Protein AF-A0A009QT83-F1 (afdb_monomer_lite)

pLDDT: mean 87.3, std 16.45, range [30.45, 98.5]

Structure (mmCIF, N/CA/C/O backbone):
data_AF-A0A009QT83-F1
#
_entry.id   AF-A0A009QT83-F1
#
loop_
_atom_site.group_PDB
_atom_site.id
_atom_site.type_symbol
_atom_site.label_atom_id
_atom_site.label_alt_id
_atom_site.label_comp_id
_atom_site.label_asym_id
_atom_site.label_entity_id
_atom_site.label_seq_id
_atom_site.pdbx_PDB_ins_code
_atom_site.Cartn_x
_atom_site.Cartn_y
_atom_site.Cartn_z
_atom_site.occupancy
_atom_site.B_iso_or_equiv
_atom_site.auth_seq_id
_atom_site.auth_comp_id
_atom_site.auth_asym_id
_atom_site.auth_atom_id
_atom_site.pdbx_PDB_model_num
ATOM 1 N N . MET A 1 1 ? 2.844 -8.870 21.429 1.00 40.06 1 MET A N 1
ATOM 2 C CA . MET A 1 1 ? 2.922 -8.010 22.627 1.00 40.06 1 MET A CA 1
ATOM 3 C C . MET A 1 1 ? 3.036 -6.586 22.124 1.00 40.06 1 MET A C 1
ATOM 5 O O . MET A 1 1 ? 4.003 -6.306 21.431 1.00 40.06 1 MET A O 1
ATOM 9 N N . THR A 1 2 ? 2.029 -5.743 22.347 1.00 55.81 2 THR A N 1
ATOM 10 C CA . THR A 1 2 ? 2.139 -4.301 22.075 1.00 55.81 2 THR A CA 1
ATOM 11 C C . THR A 1 2 ? 3.166 -3.715 23.031 1.00 55.81 2 THR A C 1
ATOM 13 O O . THR A 1 2 ? 3.165 -4.056 24.216 1.00 55.81 2 THR A O 1
ATOM 16 N N . SER A 1 3 ? 4.090 -2.911 22.512 1.00 69.62 3 SER A N 1
ATOM 17 C CA . SER A 1 3 ? 5.086 -2.249 23.348 1.00 69.62 3 SER A CA 1
ATOM 18 C C . SER A 1 3 ? 4.389 -1.232 24.262 1.00 69.62 3 SER A C 1
ATOM 20 O O . SER A 1 3 ? 3.304 -0.737 23.947 1.00 69.62 3 SER A O 1
ATOM 22 N N . GLY A 1 4 ? 4.999 -0.885 25.399 1.00 74.06 4 GLY A N 1
ATOM 23 C CA . GLY A 1 4 ? 4.442 0.139 26.293 1.00 74.06 4 GLY A CA 1
ATOM 24 C C . GLY A 1 4 ? 4.301 1.526 25.641 1.00 74.06 4 GLY A C 1
ATOM 25 O O . GLY A 1 4 ? 3.615 2.388 26.186 1.00 74.06 4 GLY A O 1
ATOM 26 N N . GLU A 1 5 ? 4.931 1.756 24.486 1.00 80.19 5 GLU A N 1
ATOM 27 C CA . GLU A 1 5 ? 4.787 2.975 23.685 1.00 80.19 5 GLU A CA 1
ATOM 28 C C . GLU A 1 5 ? 3.515 2.949 22.829 1.00 80.19 5 GLU A C 1
ATOM 30 O O . GLU A 1 5 ? 2.769 3.930 22.829 1.00 80.19 5 GLU A O 1
ATOM 35 N N . ASP A 1 6 ? 3.198 1.817 22.193 1.00 81.31 6 ASP A N 1
ATOM 36 C CA . ASP A 1 6 ? 1.982 1.654 21.378 1.00 81.31 6 ASP A CA 1
ATOM 37 C C . ASP A 1 6 ? 0.714 1.899 22.207 1.00 81.31 6 ASP A C 1
ATOM 39 O O . ASP A 1 6 ? -0.250 2.530 21.763 1.00 81.31 6 ASP A O 1
ATOM 43 N N . GLU A 1 7 ? 0.725 1.433 23.456 1.00 87.12 7 GLU A N 1
ATOM 44 C CA . GLU A 1 7 ? -0.401 1.593 24.369 1.00 87.12 7 GLU A CA 1
ATOM 45 C C . GLU A 1 7 ? -0.588 3.054 24.804 1.00 87.12 7 GLU A C 1
ATOM 47 O O . GLU A 1 7 ? -1.718 3.545 24.837 1.00 87.12 7 GLU A O 1
ATOM 52 N N . LYS A 1 8 ? 0.508 3.794 25.023 1.00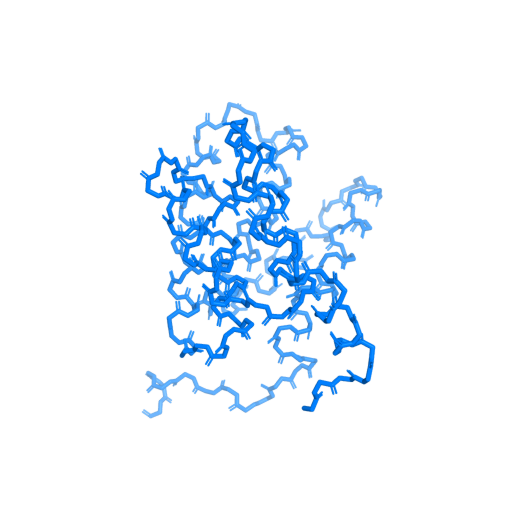 91.50 8 LYS A N 1
ATOM 53 C CA . LYS A 1 8 ? 0.460 5.241 25.295 1.00 91.50 8 LYS A CA 1
ATOM 54 C C . LYS A 1 8 ? -0.053 6.031 24.094 1.00 91.50 8 LYS A C 1
ATOM 56 O O . LYS A 1 8 ? -0.853 6.953 24.271 1.00 91.50 8 LYS A O 1
ATOM 61 N N . ILE A 1 9 ? 0.361 5.671 22.877 1.00 92.56 9 ILE A N 1
ATOM 62 C CA . ILE A 1 9 ? -0.130 6.317 21.652 1.00 92.56 9 ILE A CA 1
ATOM 63 C C . ILE A 1 9 ? -1.642 6.118 21.539 1.00 92.56 9 ILE A C 1
ATOM 65 O O . ILE A 1 9 ? -2.386 7.088 21.382 1.00 92.56 9 ILE A O 1
ATOM 69 N N . LYS A 1 10 ? -2.116 4.880 21.713 1.00 92.75 10 LYS A N 1
ATOM 70 C CA . LYS A 1 10 ? -3.545 4.559 21.661 1.00 92.75 10 LYS A CA 1
ATOM 71 C C . LYS A 1 10 ? -4.352 5.298 22.728 1.00 92.75 10 LYS A C 1
ATOM 73 O O . LYS A 1 10 ? -5.386 5.878 22.402 1.00 92.75 10 LYS A O 1
ATOM 78 N N . GLN A 1 11 ? -3.884 5.318 23.977 1.00 94.56 11 GLN A N 1
ATOM 79 C CA . GLN A 1 11 ? -4.532 6.051 25.073 1.00 94.56 11 GLN A CA 1
ATOM 80 C C . GLN A 1 11 ? -4.620 7.559 24.800 1.00 94.56 11 GLN A C 1
ATOM 82 O O . GLN A 1 11 ? -5.571 8.199 25.238 1.00 94.56 11 GLN A O 1
ATOM 87 N N . THR A 1 12 ? -3.669 8.117 24.047 1.00 95.44 12 THR A N 1
ATOM 88 C CA . THR A 1 12 ? -3.651 9.543 23.698 1.00 95.44 12 THR A CA 1
ATOM 89 C C . THR A 1 12 ? -4.582 9.867 22.531 1.00 95.44 12 THR A C 1
ATOM 91 O O . THR A 1 12 ? -5.319 10.850 22.573 1.00 95.44 12 THR A O 1
ATOM 94 N N . LEU A 1 13 ? -4.554 9.057 21.470 1.00 96.19 13 LEU A N 1
ATOM 95 C CA . LEU A 1 13 ? -5.214 9.386 20.206 1.00 96.19 13 LEU A CA 1
ATOM 96 C C . LEU A 1 13 ? -6.657 8.878 20.121 1.00 96.19 13 LEU A C 1
ATOM 98 O O . LEU A 1 13 ? -7.515 9.572 19.572 1.00 96.19 13 LEU A O 1
ATOM 102 N N . ALA A 1 14 ? -6.956 7.694 20.667 1.00 95.62 14 ALA A N 1
ATOM 103 C CA . ALA A 1 14 ? -8.294 7.108 20.577 1.00 95.62 14 ALA A CA 1
ATOM 104 C C . ALA A 1 14 ? -9.401 7.997 21.191 1.00 95.62 14 ALA A C 1
ATOM 106 O O . ALA A 1 14 ? -10.466 8.112 20.575 1.00 95.62 14 ALA A O 1
ATOM 107 N N . PRO A 1 15 ? -9.182 8.704 22.322 1.00 97.56 15 PRO A N 1
ATOM 108 C CA . PRO A 1 15 ? -10.179 9.625 22.872 1.00 97.56 15 PRO A CA 1
ATOM 109 C C . PRO A 1 15 ? -10.532 10.808 21.962 1.00 97.56 15 PRO A C 1
ATOM 111 O O . PRO A 1 15 ? -11.585 11.411 22.146 1.00 97.56 15 PRO A O 1
ATOM 114 N N . LEU A 1 16 ? -9.697 11.142 20.970 1.00 97.12 16 LEU A N 1
ATOM 115 C CA . LEU A 1 16 ? -9.954 12.243 20.034 1.00 97.12 16 LEU A CA 1
ATOM 116 C C . LEU A 1 16 ? -10.952 11.857 18.931 1.00 97.12 16 LEU A C 1
ATOM 118 O O . LEU A 1 16 ? -11.543 12.733 18.297 1.00 97.12 16 LEU A O 1
ATOM 122 N N . ILE A 1 17 ? -11.178 10.557 18.699 1.00 98.00 17 ILE A N 1
ATOM 123 C CA . ILE A 1 17 ? -12.026 10.047 17.608 1.00 98.00 17 ILE A CA 1
ATOM 124 C C . ILE A 1 17 ? -13.434 10.672 17.597 1.00 98.00 17 ILE A C 1
ATOM 126 O O . ILE A 1 17 ? -13.875 11.068 16.513 1.00 98.00 17 ILE A O 1
ATOM 130 N N . PRO A 1 18 ? -14.168 10.785 18.727 1.00 98.06 18 PRO A N 1
ATOM 131 C CA . PRO A 1 18 ? -15.505 11.377 18.729 1.00 98.06 18 PRO A CA 1
ATOM 132 C C . PRO A 1 18 ? -15.525 12.828 18.239 1.00 98.06 18 PRO A C 1
ATOM 134 O O . PRO A 1 18 ? -16.434 13.197 17.501 1.00 98.06 18 PRO A O 1
ATOM 137 N N . GLU A 1 19 ? -14.521 13.633 18.596 1.00 97.69 19 GLU A N 1
ATOM 138 C CA . GLU A 1 19 ? -14.409 15.021 18.134 1.00 97.69 19 GLU A CA 1
ATOM 139 C C . GLU A 1 19 ? -14.037 15.086 16.650 1.00 97.69 19 GLU A C 1
ATOM 141 O O . GLU A 1 19 ? -14.677 15.802 15.879 1.00 97.69 19 GLU A O 1
ATOM 146 N N . ILE A 1 20 ? -13.083 14.264 16.198 1.00 97.81 20 ILE A N 1
ATOM 147 C CA . ILE A 1 20 ? -12.715 14.201 14.776 1.00 97.81 20 ILE A CA 1
ATOM 148 C C . ILE A 1 20 ? -13.912 13.791 13.911 1.00 97.81 20 ILE A C 1
ATOM 150 O O . ILE A 1 20 ? -14.114 14.352 12.834 1.00 97.81 20 ILE A O 1
ATOM 154 N N . LYS A 1 21 ? -14.766 12.870 14.378 1.00 97.44 21 LYS A N 1
ATOM 155 C CA . LYS A 1 21 ? -15.984 12.468 13.652 1.00 97.44 21 LYS A CA 1
ATOM 156 C C . LYS A 1 21 ? -16.959 13.628 13.402 1.00 97.44 21 LYS A C 1
ATOM 158 O O . LYS A 1 21 ? -17.715 13.552 12.435 1.00 97.44 21 LYS A O 1
ATOM 163 N N . LYS A 1 22 ? -16.920 14.700 14.205 1.00 97.94 22 LYS A N 1
ATOM 164 C CA . LYS A 1 22 ? -17.759 15.903 14.034 1.00 97.94 22 LYS A CA 1
ATOM 165 C C . LYS A 1 22 ? -17.222 16.882 12.983 1.00 97.94 22 LYS A C 1
ATOM 167 O O . LYS A 1 22 ? -17.959 17.765 12.551 1.00 97.94 22 LYS A O 1
ATOM 172 N N . VAL A 1 23 ? -15.965 16.745 12.548 1.00 98.00 23 VAL A N 1
ATOM 173 C CA . VAL A 1 23 ? -15.363 17.606 11.514 1.00 98.00 23 VAL A CA 1
ATOM 174 C C . VAL A 1 23 ? -16.167 17.484 10.221 1.00 98.00 23 VAL A C 1
ATOM 176 O O . VAL A 1 23 ? -16.286 16.395 9.670 1.00 98.00 23 VAL A O 1
ATOM 179 N N . THR A 1 24 ? -16.706 18.584 9.697 1.00 97.44 24 THR A N 1
ATOM 180 C CA . THR A 1 24 ? -17.582 18.565 8.508 1.00 97.44 24 THR A CA 1
ATOM 181 C C . THR A 1 24 ? -16.814 18.286 7.216 1.00 97.44 24 THR A C 1
ATOM 183 O O . THR A 1 24 ? -17.294 17.553 6.345 1.00 97.44 24 THR A O 1
ATOM 186 N N . ALA A 1 25 ? -15.586 18.800 7.112 1.00 98.12 25 ALA A N 1
ATOM 187 C CA . ALA A 1 25 ? -14.706 18.617 5.966 1.00 98.12 25 ALA A CA 1
ATOM 188 C C . ALA A 1 25 ? -14.249 17.154 5.830 1.00 98.12 25 ALA A C 1
ATOM 190 O O . ALA A 1 25 ? -13.289 16.714 6.464 1.00 98.12 25 ALA A O 1
ATOM 191 N N . LYS A 1 26 ? -14.921 16.401 4.951 1.00 96.31 26 LYS A N 1
ATOM 192 C CA . LYS A 1 26 ? -14.726 14.954 4.758 1.00 96.31 26 LYS A CA 1
ATOM 193 C C . LYS A 1 26 ? -13.262 14.544 4.587 1.00 96.31 26 LYS A C 1
ATOM 195 O O . LYS A 1 26 ? -12.788 13.689 5.322 1.00 96.31 26 LYS A O 1
ATOM 200 N N . LYS A 1 27 ? -12.531 15.182 3.665 1.00 95.06 27 LYS A N 1
ATOM 201 C CA . LYS A 1 27 ? -11.124 14.842 3.386 1.00 95.06 27 LYS A CA 1
ATOM 202 C C . LYS A 1 27 ? -10.238 14.980 4.630 1.00 95.06 27 LYS A C 1
ATOM 204 O O . LYS A 1 27 ? -9.397 14.123 4.870 1.00 95.06 27 LYS A O 1
ATOM 209 N N . GLN A 1 28 ? -10.427 16.046 5.407 1.00 97.31 28 GLN A N 1
ATOM 210 C CA . GLN A 1 28 ? -9.657 16.296 6.629 1.00 97.31 28 GLN A CA 1
ATOM 211 C C . GLN A 1 28 ? -10.044 15.304 7.728 1.00 97.31 28 GLN A C 1
ATOM 213 O O . GLN A 1 28 ? -9.167 14.709 8.346 1.00 97.31 28 GLN A O 1
ATOM 218 N N . ARG A 1 29 ? -11.351 15.070 7.910 1.00 98.31 29 ARG A N 1
ATOM 219 C CA . ARG A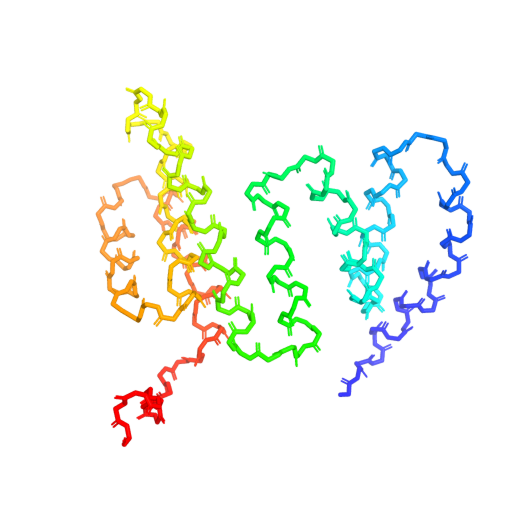 1 29 ? -11.883 14.084 8.855 1.00 98.31 29 ARG A CA 1
ATOM 220 C C . ARG A 1 29 ? -11.310 12.695 8.596 1.00 98.31 29 ARG A C 1
ATOM 222 O O . ARG A 1 29 ? -10.774 12.078 9.505 1.00 98.31 29 ARG A O 1
ATOM 229 N N . GLU A 1 30 ? -11.411 12.202 7.367 1.00 97.75 30 GLU A N 1
ATOM 230 C CA . GLU A 1 30 ? -10.957 10.853 7.026 1.00 97.75 30 GLU A CA 1
ATOM 231 C C . GLU A 1 30 ? -9.442 10.704 7.123 1.00 97.75 30 GLU A C 1
ATOM 233 O O . GLU A 1 30 ? -8.968 9.678 7.596 1.00 97.75 30 GLU A O 1
ATOM 238 N N . MET A 1 31 ? -8.679 11.727 6.730 1.00 96.56 31 MET A N 1
ATOM 239 C CA . MET A 1 31 ? -7.226 11.732 6.900 1.00 96.56 31 MET A CA 1
ATOM 240 C C . MET A 1 31 ? -6.839 11.660 8.383 1.00 96.56 31 MET A C 1
ATOM 242 O O . MET A 1 31 ? -5.996 10.849 8.757 1.00 96.56 31 MET A O 1
ATOM 246 N N . ALA A 1 32 ? -7.481 12.464 9.235 1.00 97.88 32 ALA A N 1
ATOM 247 C CA . ALA A 1 32 ? -7.232 12.454 10.672 1.00 97.88 32 ALA A CA 1
ATOM 248 C C . ALA A 1 32 ? -7.626 11.114 11.313 1.00 97.88 32 ALA A C 1
ATOM 250 O O . ALA A 1 32 ? -6.844 10.555 12.080 1.00 97.88 32 ALA A O 1
ATOM 251 N N . LEU A 1 33 ? -8.797 10.569 10.963 1.00 98.31 33 LEU A N 1
ATOM 252 C CA . LEU A 1 33 ? -9.233 9.254 11.437 1.00 98.31 33 LEU A CA 1
ATOM 253 C C . LEU A 1 33 ? -8.259 8.158 11.011 1.00 98.31 33 LEU A C 1
ATOM 255 O O . LEU A 1 33 ? -7.847 7.372 11.855 1.00 98.31 33 LEU A O 1
ATOM 259 N N . MET A 1 34 ? -7.840 8.139 9.743 1.00 97.94 34 MET A N 1
ATOM 260 C CA . MET A 1 34 ? -6.905 7.132 9.249 1.00 97.94 34 MET A CA 1
ATOM 261 C C . MET A 1 34 ? -5.567 7.180 9.992 1.00 97.94 34 MET A C 1
ATOM 263 O O . MET A 1 34 ? -5.059 6.142 10.406 1.00 97.94 34 MET A O 1
ATOM 267 N N . ASN A 1 35 ? -5.026 8.379 10.225 1.00 96.50 35 ASN A N 1
ATOM 268 C CA . ASN A 1 35 ? -3.787 8.546 10.984 1.00 96.50 35 ASN A CA 1
ATOM 269 C C . ASN A 1 35 ? -3.936 8.055 12.429 1.00 96.50 35 ASN A C 1
ATOM 271 O O . ASN A 1 35 ? -3.079 7.317 12.909 1.00 96.50 35 ASN A O 1
ATOM 275 N N . ILE A 1 36 ? -5.034 8.414 13.107 1.00 97.50 36 ILE A N 1
ATOM 276 C CA . ILE A 1 36 ? -5.319 7.929 14.464 1.00 97.50 36 ILE A CA 1
ATOM 277 C C . ILE A 1 36 ? -5.408 6.405 14.471 1.00 97.50 36 ILE A C 1
ATOM 279 O O . ILE A 1 36 ? -4.789 5.768 15.323 1.00 97.50 36 ILE A O 1
ATOM 283 N N . TYR A 1 37 ? -6.135 5.819 13.518 1.00 97.81 37 TYR A N 1
ATOM 284 C CA . TYR A 1 37 ? -6.317 4.378 13.456 1.00 97.81 37 TYR A CA 1
ATOM 285 C C . TYR A 1 37 ? -4.996 3.640 13.239 1.00 97.81 37 TYR A C 1
ATOM 287 O O . TYR A 1 37 ? -4.705 2.689 13.961 1.00 97.81 37 TYR A O 1
ATOM 295 N N . MET A 1 38 ? -4.163 4.116 12.313 1.00 95.25 38 MET A N 1
ATOM 296 C CA . MET A 1 38 ? -2.866 3.505 12.024 1.00 95.25 38 MET A CA 1
ATOM 297 C C . MET A 1 38 ? -1.888 3.616 13.193 1.00 95.25 38 MET A C 1
ATOM 299 O O . MET A 1 38 ? -1.270 2.618 13.560 1.00 95.25 38 MET A O 1
ATOM 303 N N . LEU A 1 39 ? -1.775 4.801 13.802 1.00 94.38 39 LEU A N 1
ATOM 304 C CA . LEU A 1 39 ? -0.865 5.038 14.927 1.00 94.38 39 LEU A CA 1
ATOM 305 C C . LEU A 1 39 ? -1.306 4.306 16.202 1.00 94.38 39 LEU A C 1
ATOM 307 O O . LEU A 1 39 ? -0.471 3.927 17.010 1.00 94.38 39 LEU A O 1
ATOM 311 N N . SER A 1 40 ? -2.610 4.074 16.373 1.00 94.94 40 SER A N 1
ATOM 312 C CA . SER A 1 40 ? -3.176 3.426 17.568 1.00 94.94 40 SER A CA 1
ATOM 313 C C . SER A 1 40 ? -3.371 1.912 17.419 1.00 94.94 40 SER A C 1
ATOM 315 O O . SER A 1 40 ? -4.025 1.294 18.264 1.00 94.94 40 SER A O 1
ATOM 317 N N . GLY A 1 41 ? -2.896 1.313 16.321 1.00 93.81 41 GLY A N 1
ATOM 318 C CA . GLY A 1 41 ? -3.093 -0.111 16.025 1.00 93.81 41 GLY A CA 1
ATOM 319 C C . GLY A 1 41 ? -4.558 -0.519 15.803 1.00 93.81 41 GLY A C 1
ATOM 320 O O . GLY A 1 41 ? -4.905 -1.690 15.937 1.00 93.81 41 GLY A O 1
ATOM 321 N N . MET A 1 42 ? -5.442 0.429 15.483 1.00 96.56 42 MET A N 1
ATOM 322 C CA . MET A 1 42 ? -6.866 0.202 15.203 1.00 96.56 42 MET A CA 1
ATOM 323 C C . MET A 1 42 ? -7.061 -0.167 13.724 1.00 96.56 42 MET A C 1
ATOM 325 O O . MET A 1 42 ? -7.741 0.516 12.956 1.00 96.56 42 MET A O 1
ATOM 329 N N . TYR A 1 43 ? -6.382 -1.231 13.288 1.00 97.38 43 TYR A N 1
ATOM 330 C CA . TYR A 1 43 ? -6.294 -1.595 11.870 1.00 97.38 43 TYR A CA 1
ATOM 331 C C . TYR A 1 43 ? -7.630 -2.040 11.270 1.00 97.38 43 TYR A C 1
ATOM 333 O O . TYR A 1 43 ? -7.833 -1.900 10.066 1.00 97.38 43 TYR A O 1
ATOM 341 N N . LYS A 1 44 ? -8.565 -2.529 12.094 1.00 98.06 44 LYS A N 1
ATOM 342 C CA . LYS A 1 44 ? -9.902 -2.912 11.633 1.00 98.06 44 LYS A CA 1
ATOM 343 C C . LYS A 1 44 ? -10.705 -1.680 11.217 1.00 98.06 44 LYS A C 1
ATOM 345 O O . LYS A 1 44 ? -11.284 -1.656 10.138 1.00 98.06 44 LYS A O 1
ATOM 350 N N . GLU A 1 45 ? -10.679 -0.633 12.031 1.00 98.44 45 GLU A N 1
ATOM 351 C CA . GLU A 1 45 ? -11.336 0.641 11.752 1.00 98.44 45 GLU A CA 1
ATOM 352 C C . GLU A 1 45 ? -10.694 1.350 10.551 1.00 98.44 45 GLU A C 1
ATOM 354 O O . GLU A 1 45 ? -11.399 1.910 9.707 1.00 98.44 45 GLU A O 1
ATOM 359 N N . ALA A 1 46 ? -9.364 1.273 10.424 1.00 98.50 46 ALA A N 1
ATOM 360 C CA . ALA A 1 46 ? -8.659 1.730 9.228 1.00 98.50 46 ALA A CA 1
ATOM 361 C C . ALA A 1 46 ? -9.111 0.967 7.971 1.00 98.50 46 ALA A C 1
ATOM 363 O O . ALA A 1 46 ? -9.360 1.588 6.937 1.00 98.50 46 ALA A O 1
ATOM 364 N N . TYR A 1 47 ? -9.264 -0.358 8.061 1.00 98.50 47 TYR A N 1
ATOM 365 C CA . TYR A 1 47 ? -9.739 -1.201 6.961 1.00 98.50 47 TYR A CA 1
ATOM 366 C C . TYR A 1 47 ? -11.163 -0.844 6.540 1.00 98.50 47 TYR A C 1
ATOM 368 O O . TYR A 1 47 ? -11.418 -0.624 5.359 1.00 98.50 47 TYR A O 1
ATOM 376 N N . GLU A 1 48 ? -12.077 -0.688 7.495 1.00 98.44 48 GLU A N 1
ATOM 377 C CA . GLU A 1 48 ? -13.461 -0.295 7.220 1.00 98.44 48 GLU A CA 1
ATOM 378 C C . GLU A 1 48 ? -13.549 1.087 6.552 1.00 98.44 48 GLU A C 1
ATOM 380 O O . GLU A 1 48 ? -14.295 1.263 5.583 1.00 98.44 48 GLU A O 1
ATOM 385 N N . LEU A 1 49 ? -12.761 2.064 7.019 1.00 98.44 49 LEU A N 1
ATOM 386 C CA . LEU A 1 49 ? -12.688 3.387 6.396 1.00 98.44 49 LEU A CA 1
ATOM 387 C C . LEU A 1 49 ? -12.082 3.318 4.985 1.00 98.44 49 LEU A C 1
ATOM 389 O O . LEU A 1 49 ? -12.575 3.968 4.061 1.00 98.44 49 LEU A O 1
ATOM 393 N N . ASN A 1 50 ? -11.033 2.521 4.792 1.00 98.50 50 ASN A N 1
ATOM 394 C CA . ASN A 1 50 ? -10.408 2.341 3.487 1.00 98.50 50 ASN A CA 1
ATOM 395 C C . ASN A 1 50 ? -11.361 1.670 2.481 1.00 98.50 50 ASN A C 1
ATOM 397 O O . ASN A 1 50 ? -11.458 2.126 1.343 1.00 98.50 50 ASN A O 1
ATOM 401 N N . GLU A 1 51 ? -12.143 0.677 2.905 1.00 98.19 51 GLU A N 1
ATOM 402 C CA . GLU A 1 51 ? -13.177 0.046 2.076 1.00 98.19 51 GLU A CA 1
ATOM 403 C C . GLU A 1 51 ? -14.255 1.047 1.627 1.00 98.19 51 GLU A C 1
ATOM 405 O O . GLU A 1 51 ? -14.684 1.025 0.471 1.00 98.19 51 GLU A O 1
ATOM 410 N N . GLN A 1 52 ? -14.664 1.980 2.495 1.00 97.81 52 GLN A N 1
ATOM 411 C CA . GLN A 1 52 ? -15.576 3.068 2.111 1.00 97.81 52 GLN A CA 1
ATOM 412 C C . GLN A 1 52 ? -14.947 3.974 1.043 1.00 97.81 52 GLN A C 1
ATOM 414 O O . GLN A 1 52 ? -15.573 4.271 0.026 1.00 97.81 52 GLN A O 1
ATOM 419 N N . GLN A 1 53 ? -13.681 4.355 1.220 1.00 97.19 53 GLN A N 1
ATOM 420 C CA . GLN A 1 53 ? -12.959 5.175 0.248 1.00 97.19 53 GLN A CA 1
ATOM 421 C C . GLN A 1 53 ? -12.798 4.465 -1.104 1.00 97.19 53 GLN A C 1
ATOM 423 O O . GLN A 1 53 ? -12.930 5.101 -2.151 1.00 97.19 53 GLN A O 1
ATOM 428 N N . ILE A 1 54 ? -12.532 3.159 -1.110 1.00 96.44 54 ILE A N 1
ATOM 429 C CA . ILE A 1 54 ? -12.418 2.360 -2.337 1.00 96.44 54 ILE A CA 1
ATOM 430 C C . ILE A 1 54 ? -13.738 2.353 -3.105 1.00 96.44 54 ILE A C 1
ATOM 432 O O . ILE A 1 54 ? -13.722 2.596 -4.312 1.00 96.44 54 ILE A O 1
ATOM 436 N N . LYS A 1 55 ? -14.868 2.147 -2.415 1.00 96.62 55 LYS A N 1
ATOM 437 C CA . LYS A 1 55 ? -16.207 2.178 -3.030 1.00 96.62 55 LYS A CA 1
ATOM 438 C C . LYS A 1 55 ? -16.499 3.508 -3.723 1.00 96.62 55 LYS A C 1
ATOM 440 O O . LYS A 1 55 ? -17.147 3.524 -4.761 1.00 96.62 55 LYS A O 1
ATOM 445 N N . GLU A 1 56 ? -16.009 4.614 -3.171 1.00 95.56 56 GLU A N 1
ATOM 446 C CA . GLU A 1 56 ? -16.189 5.939 -3.769 1.00 95.56 56 GLU A CA 1
ATOM 447 C C . GLU A 1 56 ? -15.261 6.200 -4.952 1.00 95.56 56 GLU A C 1
ATOM 449 O O . GLU A 1 56 ? -15.670 6.788 -5.952 1.00 95.56 56 GLU A O 1
ATOM 454 N N . LYS A 1 57 ? -13.985 5.821 -4.828 1.00 92.31 57 LYS A N 1
ATOM 455 C CA . LYS A 1 57 ? -13.008 5.962 -5.910 1.00 92.31 57 LYS A CA 1
ATOM 456 C C . LYS A 1 57 ? -11.915 4.896 -5.756 1.00 92.31 57 LYS A C 1
ATOM 458 O O . LYS A 1 57 ? -11.054 5.060 -4.880 1.00 92.31 57 LYS A O 1
ATOM 463 N N . PRO A 1 58 ? -11.916 3.842 -6.592 1.00 89.62 58 PRO A N 1
ATOM 464 C CA . PRO A 1 58 ? -10.981 2.723 -6.501 1.00 89.62 58 PRO A CA 1
ATOM 465 C C . PRO A 1 58 ? -9.633 3.101 -7.124 1.00 89.62 58 PRO A C 1
ATOM 467 O O . PRO A 1 58 ? -9.323 2.773 -8.264 1.00 89.62 58 PRO A O 1
ATOM 470 N N . LEU A 1 59 ? -8.841 3.863 -6.375 1.00 88.94 59 LEU A N 1
ATOM 471 C CA . LEU A 1 59 ? -7.499 4.266 -6.785 1.00 88.94 59 LEU A CA 1
ATOM 472 C C . LEU A 1 59 ? -6.468 3.183 -6.424 1.00 88.94 59 LEU A C 1
ATOM 474 O O . LEU A 1 59 ? -6.595 2.618 -5.334 1.00 88.94 59 LEU A O 1
ATOM 478 N N . PRO A 1 60 ? -5.415 2.954 -7.238 1.00 87.81 60 PRO A N 1
ATOM 479 C CA . PRO A 1 60 ? -4.374 1.967 -6.936 1.00 87.81 60 PRO A CA 1
ATOM 480 C C . PRO A 1 60 ? -3.819 2.088 -5.513 1.00 87.81 60 PRO A C 1
ATOM 482 O O . PRO A 1 60 ? -3.839 1.123 -4.760 1.00 87.81 60 PRO A O 1
ATOM 485 N N . GLN A 1 61 ? -3.477 3.301 -5.072 1.00 90.38 61 GLN A N 1
ATOM 486 C CA . GLN A 1 61 ? -2.961 3.551 -3.723 1.00 90.38 61 GLN A CA 1
ATOM 487 C C . GLN A 1 61 ? -3.940 3.177 -2.601 1.00 90.38 61 GLN A C 1
ATOM 489 O O . GLN A 1 61 ? -3.515 2.831 -1.503 1.00 90.38 61 GLN A O 1
ATOM 494 N N . ARG A 1 62 ? -5.256 3.239 -2.848 1.00 94.56 62 ARG A N 1
ATOM 495 C CA . ARG A 1 62 ? -6.261 2.834 -1.855 1.00 94.56 62 ARG A CA 1
ATOM 496 C C . ARG A 1 62 ? -6.341 1.319 -1.754 1.00 94.56 62 ARG A C 1
ATOM 498 O O . ARG A 1 62 ? -6.491 0.822 -0.646 1.00 94.56 62 ARG A O 1
ATOM 505 N N . ILE A 1 63 ? -6.208 0.617 -2.880 1.00 95.62 63 ILE A N 1
ATOM 506 C CA . ILE A 1 63 ? -6.153 -0.846 -2.911 1.00 95.62 63 ILE A CA 1
ATOM 507 C C . ILE A 1 63 ? -4.846 -1.346 -2.294 1.00 95.62 63 ILE A C 1
ATOM 509 O O . ILE A 1 63 ? -4.903 -2.214 -1.437 1.00 95.62 63 ILE A O 1
ATOM 513 N N . MET A 1 64 ? -3.695 -0.755 -2.630 1.00 94.38 64 MET A N 1
ATOM 514 C CA . MET A 1 64 ? -2.414 -1.082 -1.985 1.00 94.38 64 MET A CA 1
ATOM 515 C C . MET A 1 64 ? -2.506 -0.943 -0.463 1.00 94.38 64 MET A C 1
ATOM 517 O O . MET A 1 64 ? -2.134 -1.847 0.280 1.00 94.38 64 MET A O 1
ATOM 521 N N . PHE A 1 65 ? -3.074 0.172 0.005 1.00 95.56 65 PHE A N 1
ATOM 522 C CA . PHE A 1 65 ? -3.247 0.409 1.432 1.00 95.56 65 PHE A CA 1
ATOM 523 C C . PHE A 1 65 ? -4.191 -0.612 2.085 1.00 95.56 65 PHE A C 1
ATOM 525 O O . PHE A 1 65 ? -3.927 -1.058 3.200 1.00 95.56 65 PHE A O 1
ATOM 532 N N . ARG A 1 66 ? -5.232 -1.070 1.376 1.00 97.69 66 ARG A N 1
ATOM 533 C CA . ARG A 1 66 ? -6.052 -2.207 1.818 1.00 97.69 66 ARG A CA 1
ATOM 534 C C . ARG A 1 66 ? -5.215 -3.454 2.062 1.00 97.69 66 ARG A C 1
ATOM 536 O O . ARG A 1 66 ? -5.431 -4.134 3.060 1.00 97.69 66 ARG A O 1
ATOM 543 N N . CYS A 1 67 ? -4.290 -3.766 1.160 1.00 96.56 67 CYS A N 1
ATOM 544 C CA . CYS A 1 67 ? -3.457 -4.959 1.272 1.00 96.56 67 CYS A CA 1
ATOM 545 C C . CYS A 1 67 ? -2.544 -4.870 2.500 1.00 96.56 67 CYS A C 1
ATOM 547 O O . CYS A 1 67 ? -2.537 -5.791 3.313 1.00 96.56 67 CYS A O 1
ATOM 549 N N . THR A 1 68 ? -1.932 -3.704 2.740 1.00 94.25 68 THR A N 1
ATOM 550 C CA . THR A 1 68 ? -1.182 -3.433 3.978 1.00 94.25 68 THR A CA 1
ATOM 551 C C . THR A 1 68 ? -2.039 -3.618 5.234 1.00 94.25 68 THR A C 1
ATOM 553 O O . THR A 1 68 ? -1.574 -4.162 6.233 1.00 94.25 68 THR A O 1
ATOM 556 N N . LEU A 1 69 ? -3.305 -3.196 5.217 1.00 97.25 69 LEU A N 1
ATOM 557 C CA . LEU A 1 69 ? -4.206 -3.391 6.357 1.00 97.25 69 LEU A CA 1
ATOM 558 C C . LEU A 1 69 ? -4.537 -4.869 6.587 1.00 97.25 69 LEU A C 1
ATOM 560 O O . LEU A 1 69 ? -4.579 -5.301 7.736 1.00 97.25 69 LEU A O 1
ATOM 564 N N . LEU A 1 70 ? -4.720 -5.651 5.520 1.00 96.44 70 LEU A N 1
ATOM 565 C CA . LEU A 1 70 ? -4.915 -7.100 5.620 1.00 96.44 70 LEU A CA 1
ATOM 566 C C . LEU A 1 70 ? -3.686 -7.792 6.234 1.00 96.44 70 LEU A C 1
ATOM 568 O O . LEU A 1 70 ? -3.851 -8.657 7.092 1.00 96.44 70 LEU A O 1
ATOM 572 N N . GLU A 1 71 ? -2.470 -7.375 5.869 1.00 93.19 71 GLU A N 1
ATOM 573 C CA . GLU A 1 71 ? -1.233 -7.852 6.509 1.00 93.19 71 GLU A CA 1
ATOM 574 C C . GLU A 1 71 ? -1.215 -7.531 8.009 1.00 93.19 71 GLU A C 1
ATOM 576 O O . GLU A 1 71 ? -0.996 -8.416 8.833 1.00 93.19 71 GLU A O 1
ATOM 581 N N . LYS A 1 72 ? -1.497 -6.276 8.388 1.00 93.38 72 LYS A N 1
ATOM 582 C CA . LYS A 1 72 ? -1.521 -5.842 9.798 1.00 93.38 72 LYS A CA 1
ATOM 583 C C . LYS A 1 72 ? -2.607 -6.535 10.624 1.00 93.38 72 LYS A C 1
ATOM 585 O O . LYS A 1 72 ? -2.446 -6.697 11.832 1.00 93.38 72 LYS A O 1
ATOM 590 N N . LEU A 1 73 ? -3.698 -6.946 9.983 1.00 95.44 73 LEU A N 1
ATOM 591 C CA . LEU A 1 73 ? -4.774 -7.731 10.585 1.00 95.44 73 LEU A CA 1
ATOM 592 C C . LEU A 1 73 ? -4.460 -9.234 10.661 1.00 95.44 73 LEU A C 1
ATOM 594 O O . LEU A 1 73 ? -5.265 -9.979 11.216 1.00 95.44 73 LEU A O 1
ATOM 598 N N . ASN A 1 74 ? -3.302 -9.679 10.156 1.00 92.81 74 ASN A N 1
ATOM 599 C CA . ASN A 1 74 ? -2.920 -11.090 10.046 1.00 92.81 74 ASN A CA 1
ATOM 600 C C . ASN A 1 74 ? -3.980 -11.931 9.314 1.00 92.81 74 ASN A C 1
ATOM 602 O O . ASN A 1 74 ? -4.300 -13.053 9.711 1.00 92.81 74 ASN A O 1
ATOM 606 N N . GLU A 1 75 ? -4.557 -11.367 8.256 1.00 94.50 75 GLU A N 1
ATOM 607 C CA . GLU A 1 75 ? -5.518 -12.064 7.407 1.00 94.50 75 GLU A CA 1
ATOM 608 C C . GLU A 1 75 ? -4.859 -13.213 6.632 1.00 94.50 75 GLU A C 1
ATOM 610 O O . GLU A 1 75 ? -3.636 -13.309 6.515 1.00 94.50 75 GLU A O 1
ATOM 615 N N . ALA A 1 76 ? -5.678 -14.114 6.081 1.00 91.69 76 ALA A N 1
ATOM 616 C CA . ALA A 1 76 ? -5.169 -15.278 5.363 1.00 91.69 76 ALA A CA 1
ATOM 617 C C . ALA A 1 76 ? -4.240 -14.870 4.203 1.00 91.69 76 ALA A C 1
ATOM 619 O O . ALA A 1 76 ? -4.595 -14.020 3.383 1.00 91.69 76 ALA A O 1
ATOM 620 N N . LYS A 1 77 ? -3.086 -15.541 4.077 1.00 88.56 77 LYS A N 1
ATOM 621 C CA . LYS A 1 77 ? -2.068 -15.251 3.048 1.00 88.56 77 LYS A CA 1
ATOM 622 C C . LYS A 1 77 ? -2.656 -15.168 1.635 1.00 88.56 77 LYS A C 1
ATOM 624 O O . LYS A 1 77 ? -2.347 -14.235 0.905 1.00 88.56 77 LYS A O 1
ATOM 629 N N . VAL A 1 78 ? -3.556 -16.089 1.281 1.00 88.81 78 VAL A N 1
ATOM 630 C CA . VAL A 1 78 ? -4.238 -16.106 -0.027 1.00 88.81 78 VAL A CA 1
ATOM 631 C C . VAL A 1 78 ? -5.032 -14.817 -0.271 1.00 88.81 78 VAL A C 1
ATOM 633 O O . VAL A 1 78 ? -4.992 -14.267 -1.366 1.00 88.81 78 VAL A O 1
ATOM 636 N N . LYS A 1 79 ? -5.712 -14.291 0.754 1.00 92.69 79 LYS A N 1
ATOM 637 C CA . LYS A 1 79 ? -6.495 -13.049 0.665 1.00 92.69 79 LYS A CA 1
ATOM 638 C C . LYS A 1 79 ? -5.591 -11.825 0.487 1.00 92.69 79 LYS A C 1
ATOM 640 O O . LYS A 1 79 ? -5.920 -10.933 -0.290 1.00 92.69 79 LYS A O 1
ATOM 645 N N . ILE A 1 80 ? -4.445 -11.798 1.169 1.00 91.19 80 ILE A N 1
ATOM 646 C CA . ILE A 1 80 ? -3.427 -10.746 1.008 1.00 91.19 80 ILE A CA 1
ATOM 647 C C . ILE A 1 80 ? -2.846 -10.788 -0.413 1.00 91.19 80 ILE A C 1
ATOM 649 O O . ILE A 1 80 ? -2.821 -9.770 -1.100 1.00 91.19 80 ILE A O 1
ATOM 653 N N . GLN A 1 81 ? -2.473 -11.974 -0.899 1.00 92.75 81 GLN A N 1
ATOM 654 C CA . GLN A 1 81 ? -1.941 -12.164 -2.252 1.00 92.75 81 GLN A CA 1
ATOM 655 C C . GLN A 1 81 ? -2.935 -11.725 -3.336 1.00 92.75 81 GLN A C 1
ATOM 657 O O . GLN A 1 81 ? -2.579 -10.959 -4.228 1.00 92.75 81 GLN A O 1
ATOM 662 N N . GLN A 1 82 ? -4.204 -12.127 -3.220 1.00 93.94 82 GLN A N 1
ATOM 663 C CA . GLN A 1 82 ? -5.269 -11.689 -4.130 1.00 93.94 82 GLN A CA 1
ATOM 664 C C . GLN A 1 82 ? -5.480 -10.169 -4.106 1.00 93.94 82 GLN A C 1
ATOM 666 O O . GLN A 1 82 ? -5.817 -9.573 -5.129 1.00 93.94 82 GLN A O 1
ATOM 671 N N . CYS A 1 83 ? -5.280 -9.523 -2.953 1.00 95.81 83 CYS A N 1
ATOM 672 C CA . CYS A 1 83 ? -5.350 -8.070 -2.858 1.00 95.81 83 CYS A CA 1
ATOM 673 C C . CYS A 1 83 ? -4.239 -7.399 -3.678 1.00 95.81 83 CYS A C 1
ATOM 675 O O . CYS A 1 83 ? -4.534 -6.494 -4.464 1.00 95.81 83 CYS A O 1
ATOM 677 N N . HIS A 1 84 ? -2.993 -7.859 -3.531 1.00 95.62 84 HIS A N 1
ATOM 678 C CA . HIS A 1 84 ? -1.859 -7.324 -4.289 1.00 95.62 84 HIS A CA 1
ATOM 679 C C . HIS A 1 84 ? -1.973 -7.607 -5.787 1.00 95.62 84 HIS A C 1
ATOM 681 O O . HIS A 1 84 ? -1.645 -6.744 -6.595 1.00 95.62 84 HIS A O 1
ATOM 687 N N . GLU A 1 85 ? -2.526 -8.756 -6.177 1.00 95.38 85 GLU A N 1
ATOM 688 C CA . GLU A 1 85 ? -2.820 -9.058 -7.581 1.00 95.38 85 GLU A CA 1
ATOM 689 C C . GLU A 1 85 ? -3.795 -8.026 -8.173 1.00 95.38 85 GLU A C 1
ATOM 691 O O . GLU A 1 85 ? -3.529 -7.420 -9.211 1.00 95.38 85 GLU A O 1
ATOM 696 N N . ALA A 1 86 ? -4.904 -7.750 -7.478 1.00 93.62 86 ALA A N 1
ATOM 697 C CA . ALA A 1 86 ? -5.880 -6.754 -7.920 1.00 93.62 86 ALA A CA 1
ATOM 698 C C . ALA A 1 86 ? -5.276 -5.338 -7.999 1.00 93.62 86 ALA A C 1
ATOM 700 O O . ALA A 1 86 ? -5.592 -4.564 -8.904 1.00 93.62 86 ALA A O 1
ATOM 701 N N . SER A 1 87 ? -4.392 -4.999 -7.060 1.00 95.06 87 SER A N 1
ATOM 702 C CA . SER A 1 87 ? -3.628 -3.750 -7.057 1.00 95.06 87 SER A CA 1
ATOM 703 C C . SER A 1 87 ? -2.700 -3.648 -8.276 1.00 95.06 87 SER A C 1
ATOM 705 O O . SER A 1 87 ? -2.765 -2.670 -9.028 1.00 95.06 87 SER A O 1
ATOM 707 N N . ALA A 1 88 ? -1.908 -4.691 -8.543 1.00 95.81 88 ALA A N 1
ATOM 708 C CA . ALA A 1 88 ? -1.006 -4.768 -9.687 1.00 95.81 88 ALA A CA 1
ATOM 709 C C . ALA A 1 88 ? -1.753 -4.622 -11.022 1.00 95.81 88 ALA A C 1
ATOM 711 O O . ALA A 1 88 ? -1.307 -3.882 -11.899 1.00 95.81 88 ALA A O 1
ATOM 712 N N . GLN A 1 89 ? -2.918 -5.258 -11.164 1.00 94.44 89 GLN A N 1
ATOM 713 C CA . GLN A 1 89 ? -3.752 -5.161 -12.367 1.00 94.44 89 GLN A CA 1
ATOM 714 C C . GLN A 1 89 ? -4.251 -3.732 -12.625 1.00 94.44 89 GLN A C 1
ATOM 716 O O . GLN A 1 89 ? -4.254 -3.267 -13.770 1.00 94.44 89 GLN A O 1
ATOM 721 N N . LEU A 1 90 ? -4.623 -2.994 -11.574 1.00 93.19 90 LEU A N 1
ATOM 722 C CA . LEU A 1 90 ? -4.997 -1.584 -11.705 1.00 93.19 90 LEU A CA 1
ATOM 723 C C . LEU A 1 90 ? -3.802 -0.722 -12.118 1.00 93.19 90 LEU A C 1
ATOM 725 O O . LEU A 1 90 ? -3.933 0.105 -13.019 1.00 93.19 90 LEU A O 1
ATOM 729 N N . ILE A 1 91 ? -2.628 -0.936 -11.516 1.00 94.62 91 ILE A N 1
ATOM 730 C CA . ILE A 1 91 ? -1.407 -0.204 -11.884 1.00 94.62 91 ILE A CA 1
ATOM 731 C C . ILE A 1 91 ? -1.036 -0.484 -13.342 1.00 94.62 91 ILE A C 1
ATOM 733 O O . ILE A 1 91 ? -0.757 0.445 -14.096 1.00 94.62 91 ILE A O 1
ATOM 737 N N . GLN A 1 92 ? -1.082 -1.747 -13.767 1.00 94.19 92 GLN A N 1
ATOM 738 C CA . GLN A 1 92 ? -0.814 -2.140 -15.148 1.00 94.19 92 GLN A CA 1
ATOM 739 C C . GLN A 1 92 ? -1.792 -1.476 -16.125 1.00 94.19 92 GLN A C 1
ATOM 741 O O . GLN A 1 92 ? -1.381 -0.989 -17.181 1.00 94.19 92 GLN A O 1
ATOM 746 N N . THR A 1 93 ? -3.073 -1.407 -15.755 1.00 91.62 93 THR A N 1
ATOM 747 C CA . THR A 1 93 ? -4.102 -0.721 -16.542 1.00 91.62 93 THR A CA 1
ATOM 748 C C . THR A 1 93 ? -3.781 0.765 -16.692 1.00 91.62 93 THR A C 1
ATOM 750 O O . THR A 1 93 ? -3.838 1.286 -17.803 1.00 91.62 93 THR A O 1
ATOM 753 N N . GLU A 1 94 ? -3.388 1.454 -15.620 1.00 88.44 94 GLU A N 1
ATOM 754 C CA . GLU A 1 94 ? -3.001 2.869 -15.697 1.00 88.44 94 GLU A CA 1
ATOM 755 C C . GLU A 1 94 ? -1.706 3.081 -16.498 1.00 88.44 94 GLU A C 1
ATOM 757 O O . GLU A 1 94 ? -1.650 3.967 -17.349 1.00 88.44 94 GLU A O 1
ATOM 762 N N . LEU A 1 95 ? -0.697 2.221 -16.324 1.00 90.81 95 LEU A N 1
ATOM 763 C CA . LEU A 1 95 ? 0.537 2.254 -17.117 1.00 90.81 95 LEU A CA 1
ATOM 764 C C . LEU A 1 95 ? 0.254 2.109 -18.617 1.00 90.81 95 LEU A C 1
ATOM 766 O O . LEU A 1 95 ? 0.876 2.799 -19.424 1.00 90.81 95 LEU A O 1
ATOM 770 N N . SER A 1 96 ? -0.706 1.260 -19.001 1.00 89.94 96 SER A N 1
ATOM 771 C CA . SER A 1 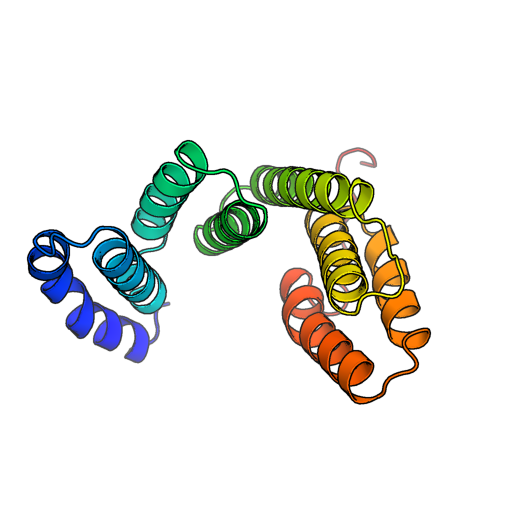96 ? -1.074 1.051 -20.409 1.00 89.94 96 SER A CA 1
ATOM 772 C C . SER A 1 96 ? -1.658 2.297 -21.087 1.00 89.94 96 SER A C 1
ATOM 774 O O . SER A 1 96 ? -1.609 2.404 -22.311 1.00 89.94 96 SER A O 1
ATOM 776 N N . LYS A 1 97 ? -2.169 3.255 -20.301 1.00 88.06 97 LYS A N 1
ATOM 777 C CA . LYS A 1 97 ? -2.720 4.527 -20.789 1.00 88.06 97 LYS A CA 1
ATOM 778 C C . LYS A 1 97 ? -1.652 5.607 -20.970 1.00 88.06 97 LYS A C 1
ATOM 780 O O . LYS A 1 97 ? -1.937 6.634 -21.583 1.00 88.06 97 LYS A O 1
ATOM 785 N N . SER A 1 98 ? -0.447 5.416 -20.427 1.00 85.00 98 SER A N 1
ATOM 786 C CA . SER A 1 98 ? 0.615 6.417 -20.528 1.00 85.00 98 SER A CA 1
ATOM 787 C C . SER A 1 98 ? 1.158 6.512 -21.952 1.00 85.00 98 SER A C 1
ATOM 789 O O . SER A 1 98 ? 1.513 5.509 -22.572 1.00 85.00 98 SER A O 1
ATOM 791 N N . SER A 1 99 ? 1.289 7.740 -22.450 1.00 79.00 99 SER A N 1
ATOM 792 C CA . SER A 1 99 ? 1.889 8.035 -23.753 1.00 79.00 99 SER A CA 1
ATOM 793 C C . SER A 1 99 ? 3.421 8.088 -23.722 1.00 79.00 99 SER A C 1
ATOM 795 O O . SER A 1 99 ? 4.048 8.029 -24.780 1.00 79.00 99 SER A O 1
ATOM 797 N N . SER A 1 100 ? 4.045 8.169 -22.538 1.00 83.88 100 SER A N 1
ATOM 798 C CA . SER A 1 100 ? 5.502 8.247 -22.390 1.00 83.88 100 SER A CA 1
ATOM 799 C C . SER A 1 100 ? 6.020 7.284 -21.329 1.00 83.88 100 SER A C 1
ATOM 801 O O . SER A 1 100 ? 5.759 7.427 -20.135 1.00 83.88 100 SER A O 1
ATOM 803 N N . LYS A 1 101 ? 6.841 6.329 -21.771 1.00 80.31 101 LYS A N 1
ATOM 804 C CA . LYS A 1 101 ? 7.559 5.395 -20.888 1.00 80.31 101 LYS A CA 1
ATOM 805 C C . LYS A 1 101 ? 8.817 6.004 -20.258 1.00 80.31 101 LYS A C 1
ATOM 807 O O . LYS A 1 101 ? 9.416 5.389 -19.380 1.00 80.31 101 LYS A O 1
ATOM 812 N N . ASN A 1 102 ? 9.211 7.192 -20.718 1.00 78.06 102 ASN A N 1
ATOM 813 C CA . ASN A 1 102 ? 10.374 7.924 -20.218 1.00 78.06 102 ASN A CA 1
ATOM 814 C C . ASN A 1 102 ? 10.012 8.891 -19.080 1.00 78.06 102 ASN A C 1
ATOM 816 O O . ASN A 1 102 ? 10.904 9.522 -18.522 1.00 78.06 102 ASN A O 1
ATOM 820 N N . ASP A 1 103 ? 8.725 9.024 -18.745 1.00 81.75 103 ASP A N 1
ATOM 821 C CA . ASP A 1 103 ? 8.280 9.805 -17.593 1.00 81.75 103 ASP A CA 1
ATOM 822 C C . ASP A 1 103 ? 8.780 9.147 -16.287 1.00 81.75 103 ASP A C 1
ATOM 824 O O . ASP A 1 103 ? 8.542 7.950 -16.081 1.00 81.75 103 ASP A O 1
ATOM 828 N N . PRO A 1 104 ? 9.451 9.884 -15.384 1.00 82.56 104 PRO A N 1
ATOM 829 C CA . PRO A 1 104 ? 9.806 9.378 -14.060 1.00 82.56 104 PRO A CA 1
ATOM 830 C C . PRO A 1 104 ? 8.622 8.757 -13.300 1.00 82.56 104 PRO A C 1
ATOM 832 O O . PRO A 1 104 ? 8.788 7.725 -12.653 1.00 82.56 104 PRO A O 1
ATOM 835 N N . GLN A 1 105 ? 7.411 9.310 -13.436 1.00 86.06 105 GLN A N 1
ATOM 836 C CA . GLN A 1 105 ? 6.205 8.761 -12.804 1.00 86.06 105 GLN A CA 1
ATOM 837 C C . GLN A 1 105 ? 5.817 7.398 -13.386 1.00 86.06 105 GLN A C 1
ATOM 839 O O . GLN A 1 105 ? 5.344 6.524 -12.659 1.00 86.06 105 GLN A O 1
ATOM 844 N N . TYR A 1 106 ? 6.054 7.183 -14.684 1.00 90.88 106 TYR A N 1
ATOM 845 C CA . TYR A 1 106 ? 5.846 5.881 -15.315 1.00 90.88 106 TYR A CA 1
ATOM 846 C C . TYR A 1 106 ? 6.816 4.841 -14.749 1.00 90.88 106 TYR A C 1
ATOM 848 O O . TYR A 1 106 ? 6.417 3.714 -14.458 1.00 90.88 106 TYR A O 1
ATOM 856 N N . ARG A 1 107 ? 8.090 5.210 -14.565 1.00 91.75 107 ARG A N 1
ATOM 857 C CA . ARG A 1 107 ? 9.109 4.308 -14.003 1.00 91.75 107 ARG A CA 1
ATOM 858 C C . ARG A 1 107 ? 8.814 3.975 -12.543 1.00 91.75 107 ARG A C 1
ATOM 860 O O . ARG A 1 107 ? 8.876 2.804 -12.180 1.00 91.75 107 ARG A O 1
ATOM 867 N N . ASP 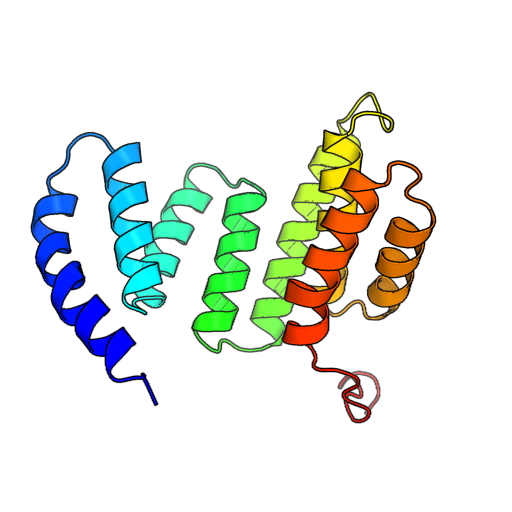A 1 108 ? 8.394 4.959 -11.753 1.00 92.44 108 ASP A N 1
ATOM 868 C CA . ASP A 1 108 ? 7.922 4.733 -10.386 1.00 92.44 108 ASP A CA 1
ATOM 869 C C . ASP A 1 108 ? 6.744 3.751 -10.350 1.00 92.44 108 ASP A C 1
ATOM 871 O O . ASP A 1 108 ? 6.783 2.762 -9.620 1.00 92.44 108 ASP A O 1
ATOM 875 N N . ALA A 1 109 ? 5.723 3.960 -11.182 1.00 93.31 109 ALA A N 1
ATOM 876 C CA . ALA A 1 109 ? 4.582 3.051 -11.257 1.00 93.31 109 ALA A CA 1
ATOM 877 C C . ALA A 1 109 ? 4.972 1.650 -11.770 1.00 93.31 109 ALA A C 1
ATOM 879 O O . ALA A 1 109 ? 4.409 0.655 -11.316 1.00 93.31 109 ALA A O 1
ATOM 880 N N . GLN A 1 110 ? 5.962 1.540 -12.664 1.00 94.94 110 GLN A N 1
ATOM 881 C CA . GLN A 1 110 ? 6.499 0.251 -13.105 1.00 94.94 110 GLN A CA 1
ATOM 882 C C . GLN A 1 110 ? 7.178 -0.498 -11.954 1.00 94.94 110 GLN A C 1
ATOM 884 O O . GLN A 1 110 ? 6.946 -1.695 -11.803 1.00 94.94 110 GLN A O 1
ATOM 889 N N . PHE A 1 111 ? 7.975 0.187 -11.131 1.00 95.31 111 PHE A N 1
ATOM 890 C CA . PHE A 1 111 ? 8.565 -0.415 -9.937 1.00 95.31 111 PHE A CA 1
ATOM 891 C C . PHE A 1 111 ? 7.477 -0.933 -8.989 1.00 95.31 111 PHE A C 1
ATOM 893 O O . PHE A 1 111 ? 7.521 -2.096 -8.598 1.00 95.31 111 PHE A O 1
ATOM 900 N N . VAL A 1 112 ? 6.455 -0.117 -8.702 1.00 95.00 112 VAL A N 1
ATOM 901 C CA . VAL A 1 112 ? 5.336 -0.513 -7.827 1.00 95.00 112 VAL A CA 1
ATOM 902 C C . VAL A 1 112 ? 4.551 -1.697 -8.403 1.00 95.00 112 VAL A C 1
ATOM 904 O O . VAL A 1 112 ? 4.181 -2.608 -7.673 1.00 95.00 112 VAL A O 1
ATOM 907 N N . TYR A 1 113 ? 4.330 -1.749 -9.717 1.00 96.38 113 TYR A N 1
ATOM 908 C CA . TYR A 1 113 ? 3.719 -2.922 -10.347 1.00 96.38 113 TYR A CA 1
ATOM 909 C C . TYR A 1 113 ? 4.535 -4.197 -10.087 1.00 96.38 113 TYR A C 1
ATOM 911 O O . TYR A 1 113 ? 3.971 -5.233 -9.737 1.00 96.38 113 TYR A O 1
ATOM 919 N N . LEU A 1 114 ? 5.861 -4.128 -10.243 1.00 96.50 114 LEU A N 1
ATOM 920 C CA . LEU A 1 114 ? 6.723 -5.288 -10.029 1.00 96.50 114 LEU A CA 1
ATOM 921 C C . LEU A 1 114 ? 6.693 -5.758 -8.566 1.00 96.50 114 LEU A C 1
ATOM 923 O O . LEU A 1 114 ? 6.659 -6.965 -8.322 1.00 96.50 114 LEU A O 1
ATOM 927 N N . THR A 1 115 ? 6.677 -4.828 -7.606 1.00 95.25 115 THR A N 1
ATOM 928 C CA . THR A 1 115 ? 6.606 -5.160 -6.176 1.00 95.25 115 THR A CA 1
ATOM 929 C C . THR A 1 115 ? 5.256 -5.757 -5.791 1.00 95.25 115 THR A C 1
ATOM 931 O O . THR A 1 115 ? 5.228 -6.763 -5.085 1.00 95.25 115 THR A O 1
ATOM 934 N N . GLU A 1 116 ? 4.146 -5.216 -6.298 1.00 95.25 116 GLU A N 1
ATOM 935 C CA . GLU A 1 116 ? 2.806 -5.760 -6.045 1.00 95.25 116 GLU A CA 1
ATOM 936 C C . GLU A 1 116 ? 2.652 -7.172 -6.628 1.00 95.25 116 GLU A C 1
ATOM 938 O O . GLU A 1 116 ? 2.144 -8.057 -5.947 1.00 95.25 116 GLU A O 1
ATOM 943 N N . MET A 1 117 ? 3.179 -7.441 -7.827 1.00 96.69 117 MET A N 1
ATOM 944 C CA . MET A 1 117 ? 3.192 -8.801 -8.389 1.00 96.69 117 MET A CA 1
ATOM 945 C C . MET A 1 117 ? 3.996 -9.780 -7.523 1.00 96.69 117 MET A C 1
ATOM 947 O O . MET A 1 117 ? 3.578 -10.915 -7.294 1.00 96.69 117 MET A O 1
ATOM 951 N N . TYR A 1 118 ? 5.133 -9.349 -6.978 1.00 94.38 118 TYR A N 1
ATOM 952 C CA . TYR A 1 118 ? 5.893 -10.193 -6.061 1.00 94.38 118 TYR A CA 1
ATOM 953 C C . TYR A 1 118 ? 5.135 -10.454 -4.744 1.00 94.38 118 TYR A C 1
ATOM 955 O O . TYR A 1 118 ? 5.075 -11.593 -4.266 1.00 94.38 118 TYR A O 1
ATOM 963 N N . LYS A 1 119 ? 4.479 -9.435 -4.173 1.00 92.56 119 LYS A N 1
ATOM 964 C CA . LYS A 1 119 ? 3.617 -9.583 -2.984 1.00 92.56 119 LYS A CA 1
ATOM 965 C C . LYS A 1 119 ? 2.363 -10.427 -3.256 1.00 92.56 119 LYS A C 1
ATOM 967 O O . LYS A 1 119 ? 1.881 -11.111 -2.355 1.00 92.56 119 LYS A O 1
ATOM 972 N N . ALA A 1 120 ? 1.897 -10.476 -4.502 1.00 93.88 120 ALA A N 1
ATOM 973 C CA . ALA A 1 120 ? 0.844 -11.382 -4.960 1.00 93.88 120 ALA A CA 1
ATOM 974 C C . ALA A 1 120 ? 1.288 -12.858 -5.044 1.00 93.88 120 ALA A C 1
ATOM 976 O O . ALA A 1 120 ? 0.457 -13.745 -5.224 1.00 93.88 120 ALA A O 1
ATOM 977 N N . GLY A 1 121 ? 2.579 -13.149 -4.848 1.00 91.00 121 GLY A N 1
ATOM 978 C CA . GLY A 1 121 ? 3.125 -14.507 -4.824 1.00 91.00 121 GLY A CA 1
ATOM 979 C C . GLY A 1 121 ? 3.824 -14.941 -6.114 1.00 91.00 121 GLY A C 1
ATOM 980 O O . GLY A 1 121 ? 4.268 -16.087 -6.187 1.00 91.00 121 GLY A O 1
ATOM 981 N N . HIS A 1 122 ? 3.975 -14.051 -7.101 1.00 93.88 122 HIS A N 1
ATOM 982 C CA . HIS A 1 122 ? 4.746 -14.319 -8.322 1.00 93.88 122 HIS A CA 1
ATOM 983 C C . HIS A 1 122 ? 6.241 -14.157 -8.039 1.00 93.88 122 HIS A C 1
ATOM 985 O O . HIS A 1 122 ? 6.827 -13.089 -8.216 1.00 93.88 122 HIS A O 1
ATOM 991 N N . THR A 1 123 ? 6.865 -15.211 -7.516 1.00 89.88 123 THR A N 1
ATOM 992 C CA . THR A 1 123 ? 8.232 -15.153 -6.969 1.00 89.88 123 THR A CA 1
ATOM 993 C C . THR A 1 123 ? 9.304 -14.796 -8.003 1.00 89.88 123 THR A C 1
ATOM 995 O O . THR A 1 123 ? 10.331 -14.220 -7.642 1.00 89.88 123 THR A O 1
ATOM 998 N N . ASP A 1 124 ? 9.055 -15.036 -9.294 1.00 91.81 124 ASP A N 1
ATOM 999 C CA . ASP A 1 124 ? 9.928 -14.629 -10.402 1.00 91.81 124 ASP A CA 1
ATOM 1000 C C . ASP A 1 124 ? 10.089 -13.101 -10.502 1.00 91.81 124 ASP A C 1
ATOM 1002 O O . ASP A 1 124 ? 11.089 -12.602 -11.032 1.00 91.81 124 ASP A O 1
ATOM 1006 N N . TYR A 1 125 ? 9.149 -12.335 -9.941 1.00 94.88 125 TYR A N 1
ATOM 1007 C CA . TYR A 1 125 ? 9.233 -10.881 -9.913 1.00 94.88 125 TYR A CA 1
ATOM 1008 C C . TYR A 1 125 ? 10.338 -10.350 -8.995 1.00 94.88 125 TYR A C 1
ATOM 1010 O O . TYR A 1 125 ? 10.800 -9.240 -9.249 1.00 94.88 125 TYR A O 1
ATOM 1018 N N . LYS A 1 126 ? 10.871 -11.133 -8.039 1.00 91.75 126 LYS A N 1
ATOM 1019 C CA . LYS A 1 126 ? 12.050 -10.724 -7.244 1.00 91.75 126 LYS A CA 1
ATOM 1020 C C . LYS A 1 126 ? 13.227 -10.363 -8.157 1.00 91.75 126 LYS A C 1
ATOM 1022 O O . LYS A 1 126 ? 13.785 -9.270 -8.069 1.00 91.75 126 LYS A O 1
ATOM 1027 N N . ALA A 1 127 ? 13.536 -11.241 -9.113 1.00 92.50 127 ALA A N 1
ATOM 1028 C CA . ALA A 1 127 ? 14.603 -11.021 -1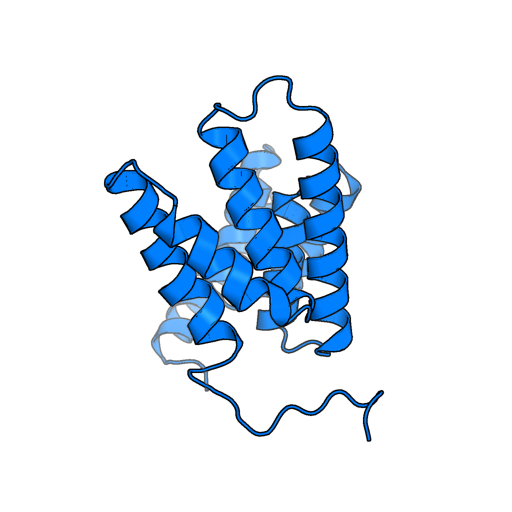0.087 1.00 92.50 127 ALA A CA 1
ATOM 1029 C C . ALA A 1 127 ? 14.292 -9.856 -11.045 1.00 92.50 127 ALA A C 1
ATOM 1031 O O . ALA A 1 127 ? 15.193 -9.109 -11.426 1.00 92.50 127 ALA A O 1
ATOM 1032 N N . LYS A 1 128 ? 13.017 -9.662 -11.413 1.00 96.62 128 LYS A N 1
ATOM 1033 C CA . LYS A 1 128 ? 12.588 -8.531 -12.255 1.00 96.62 128 LYS A CA 1
ATOM 1034 C C . LYS A 1 128 ? 12.772 -7.188 -11.544 1.00 96.62 128 LYS A C 1
ATOM 1036 O O . LYS A 1 128 ? 13.201 -6.234 -12.187 1.00 96.62 128 LYS A O 1
ATOM 1041 N N . ILE A 1 129 ? 12.485 -7.116 -10.242 1.00 95.44 129 ILE A N 1
ATOM 1042 C CA . ILE A 1 129 ? 12.700 -5.909 -9.431 1.00 95.44 129 ILE A CA 1
ATOM 1043 C C . ILE A 1 129 ? 14.197 -5.601 -9.332 1.00 95.44 129 ILE A C 1
ATOM 1045 O O . ILE A 1 129 ? 14.600 -4.474 -9.614 1.00 95.44 129 ILE A O 1
ATOM 1049 N N . GLN A 1 130 ? 15.029 -6.599 -9.018 1.00 93.56 130 GLN A N 1
ATOM 1050 C CA . GLN A 1 130 ? 16.480 -6.409 -8.935 1.00 93.56 130 GLN A CA 1
ATOM 1051 C C . GLN A 1 130 ? 17.058 -5.909 -10.266 1.00 93.56 130 GLN A C 1
ATOM 1053 O O . GLN A 1 130 ? 17.764 -4.904 -10.303 1.00 93.56 130 GLN A O 1
ATOM 1058 N N . LYS A 1 131 ? 16.664 -6.538 -11.381 1.00 96.25 131 LYS A N 1
ATOM 1059 C CA . LYS A 1 131 ? 17.053 -6.099 -12.725 1.00 96.25 131 LYS A CA 1
ATOM 1060 C C . LYS A 1 131 ? 16.620 -4.657 -13.010 1.00 96.25 131 LYS A C 1
ATOM 1062 O O . LYS A 1 131 ? 17.399 -3.886 -13.560 1.00 96.25 131 LYS A O 1
ATOM 1067 N N . PHE A 1 132 ? 15.402 -4.276 -12.622 1.00 95.50 132 PHE A N 1
ATOM 1068 C CA . PHE A 1 132 ? 14.912 -2.906 -12.784 1.00 95.50 132 PHE A CA 1
ATOM 1069 C C . PHE A 1 132 ? 15.780 -1.889 -12.020 1.00 95.50 132 PHE A C 1
ATOM 1071 O O . PHE A 1 132 ? 16.118 -0.835 -12.565 1.00 95.50 132 PHE A O 1
ATOM 1078 N N . ILE A 1 133 ? 16.174 -2.207 -10.781 1.00 93.56 133 ILE A N 1
ATOM 1079 C CA . ILE A 1 133 ? 17.081 -1.376 -9.972 1.00 93.56 133 ILE A CA 1
ATOM 1080 C C . ILE A 1 133 ? 18.452 -1.272 -10.650 1.00 93.56 133 ILE A C 1
ATOM 1082 O O . ILE A 1 133 ? 19.001 -0.177 -10.781 1.00 93.56 133 ILE A O 1
ATOM 1086 N N . ASP A 1 134 ? 18.997 -2.392 -11.124 1.00 94.69 134 ASP A N 1
ATOM 1087 C CA . ASP A 1 134 ? 20.323 -2.437 -11.741 1.00 94.69 134 ASP A CA 1
ATOM 1088 C C . ASP A 1 134 ? 20.391 -1.628 -13.043 1.00 94.69 134 ASP A C 1
ATOM 1090 O O . ASP A 1 134 ? 21.371 -0.915 -13.268 1.00 94.69 134 ASP A O 1
ATOM 1094 N N . GLU A 1 135 ? 19.326 -1.670 -13.850 1.00 94.50 135 GLU A N 1
ATOM 1095 C CA . GLU A 1 135 ? 19.177 -0.919 -15.104 1.00 94.50 135 GLU A CA 1
ATOM 1096 C C . GLU A 1 135 ? 18.821 0.569 -14.904 1.00 94.50 135 GLU A C 1
ATOM 1098 O O . GLU A 1 135 ? 18.821 1.346 -15.867 1.00 94.50 135 GLU A O 1
ATOM 1103 N N . THR A 1 136 ? 18.510 1.000 -13.677 1.00 91.56 136 THR A N 1
ATOM 1104 C CA . THR A 1 136 ? 18.215 2.408 -13.378 1.00 91.56 136 THR A CA 1
ATOM 1105 C C . THR A 1 136 ? 19.506 3.230 -13.379 1.00 91.56 136 THR A C 1
ATOM 1107 O O . THR A 1 136 ? 20.386 3.037 -12.545 1.00 91.56 136 THR A O 1
ATOM 1110 N N . LYS A 1 137 ? 19.623 4.153 -14.344 1.00 90.69 137 LYS A N 1
ATOM 1111 C CA . LYS A 1 137 ? 20.829 4.977 -14.555 1.00 90.69 137 LYS A CA 1
ATOM 1112 C C . LYS A 1 137 ? 20.943 6.156 -13.593 1.00 90.69 137 LYS A C 1
ATOM 1114 O O . LYS A 1 137 ? 22.050 6.520 -13.211 1.00 90.69 137 LYS A O 1
ATOM 1119 N N . ASP A 1 138 ? 19.815 6.779 -13.266 1.00 91.31 138 ASP A N 1
ATOM 1120 C CA . ASP A 1 138 ? 19.787 7.898 -12.331 1.00 91.31 138 ASP A CA 1
ATOM 1121 C C . ASP A 1 138 ? 20.077 7.394 -10.914 1.00 91.31 138 ASP A C 1
ATOM 1123 O O . ASP A 1 138 ? 19.376 6.516 -10.410 1.00 91.31 138 ASP A O 1
ATOM 1127 N N . VAL A 1 139 ? 21.119 7.939 -10.287 1.00 90.88 139 VA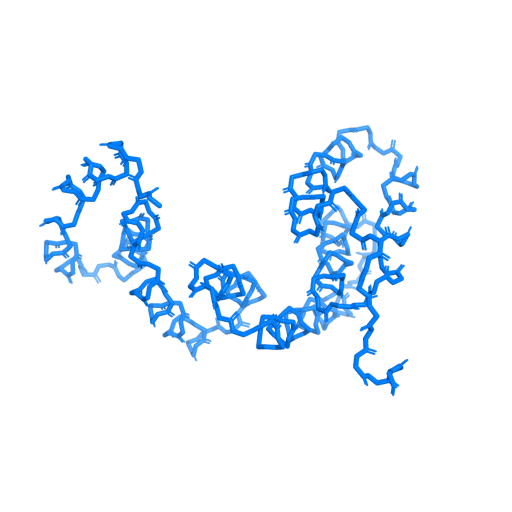L A N 1
ATOM 1128 C CA . VAL A 1 139 ? 21.626 7.452 -8.995 1.00 90.88 139 VAL A CA 1
ATOM 1129 C C . VAL A 1 139 ? 20.594 7.659 -7.889 1.00 90.88 139 VAL A C 1
ATOM 1131 O O . VAL A 1 139 ? 20.318 6.729 -7.139 1.00 90.88 139 VAL A O 1
ATOM 1134 N N . ALA A 1 140 ? 19.954 8.830 -7.835 1.00 90.12 140 ALA A N 1
ATOM 1135 C CA . ALA A 1 140 ? 18.958 9.131 -6.809 1.00 90.12 140 ALA A CA 1
ATOM 1136 C C . ALA A 1 140 ? 17.741 8.194 -6.897 1.00 90.12 140 ALA A C 1
ATOM 1138 O O . ALA A 1 140 ? 17.258 7.685 -5.885 1.00 90.12 140 ALA A O 1
ATOM 1139 N N . SER A 1 141 ? 17.267 7.920 -8.114 1.00 90.38 141 SER A N 1
ATOM 1140 C CA . SER A 1 141 ? 16.180 6.970 -8.356 1.00 90.38 141 SER A CA 1
ATOM 1141 C C . SER A 1 141 ? 16.594 5.542 -8.008 1.00 90.38 141 SER A C 1
ATOM 1143 O O . SER A 1 141 ? 15.823 4.816 -7.385 1.00 90.38 141 SER A O 1
ATOM 1145 N N . LYS A 1 142 ? 17.819 5.135 -8.361 1.00 91.44 142 LYS A N 1
ATOM 1146 C CA . LYS A 1 142 ? 18.353 3.812 -8.022 1.00 91.44 142 LYS A CA 1
ATOM 1147 C C . LYS A 1 142 ? 18.419 3.601 -6.510 1.00 91.44 142 LYS A C 1
ATOM 1149 O O . LYS A 1 142 ? 17.948 2.570 -6.029 1.00 91.44 142 LYS A O 1
ATOM 1154 N N . ASP A 1 143 ? 18.937 4.580 -5.773 1.00 89.81 143 ASP A N 1
ATOM 1155 C CA . ASP A 1 143 ? 19.022 4.531 -4.312 1.00 89.81 143 ASP A CA 1
ATOM 1156 C C . ASP A 1 143 ? 17.629 4.455 -3.680 1.00 89.81 143 ASP A C 1
ATOM 1158 O O . ASP A 1 143 ? 17.386 3.593 -2.836 1.00 89.81 143 ASP A O 1
ATOM 1162 N N . LYS A 1 144 ? 16.676 5.268 -4.162 1.00 90.75 144 LYS A N 1
ATOM 1163 C CA . LYS A 1 144 ? 15.263 5.197 -3.755 1.00 90.75 144 LYS A CA 1
ATOM 1164 C C . LYS A 1 144 ? 14.693 3.789 -3.943 1.00 90.75 144 LYS A C 1
ATOM 1166 O O . LYS A 1 144 ? 14.105 3.243 -3.012 1.00 90.75 144 LYS A O 1
ATOM 1171 N N . TYR A 1 145 ? 14.842 3.195 -5.129 1.00 92.19 145 TYR A N 1
ATOM 1172 C CA . TYR A 1 145 ? 14.287 1.867 -5.404 1.00 92.19 145 TYR A CA 1
ATOM 1173 C C . TYR A 1 145 ? 14.952 0.773 -4.574 1.00 92.19 145 TYR A C 1
ATOM 1175 O O . TYR A 1 145 ? 14.265 -0.135 -4.112 1.00 92.19 145 TYR A O 1
ATOM 1183 N N . LYS A 1 146 ? 16.261 0.881 -4.329 1.00 90.44 146 LYS A N 1
ATOM 1184 C CA . LYS A 1 146 ? 16.975 -0.041 -3.446 1.00 90.44 146 LYS A CA 1
ATOM 1185 C C . LYS A 1 146 ? 16.475 0.056 -2.004 1.00 90.44 146 LYS A C 1
ATOM 1187 O O . LYS A 1 146 ? 16.143 -0.966 -1.420 1.00 90.44 146 LYS A O 1
ATOM 1192 N N . SER A 1 147 ? 16.327 1.267 -1.463 1.00 88.31 147 SER A N 1
ATOM 1193 C CA . SER A 1 147 ? 15.775 1.456 -0.115 1.00 88.31 147 SER A CA 1
ATOM 1194 C C . SER A 1 147 ? 14.355 0.900 0.019 1.00 88.31 147 SER A C 1
ATOM 1196 O O . SER A 1 147 ? 14.043 0.275 1.027 1.00 88.31 147 SER A O 1
ATOM 1198 N N . LEU A 1 148 ? 13.502 1.091 -0.994 1.00 87.75 148 LEU A N 1
ATOM 1199 C CA . LEU A 1 148 ? 12.151 0.521 -1.004 1.00 87.75 148 LEU A CA 1
ATOM 1200 C C . LEU A 1 148 ? 12.173 -1.008 -1.085 1.00 87.75 148 LEU A C 1
ATOM 1202 O O . LEU A 1 148 ? 11.407 -1.666 -0.393 1.00 87.75 148 LEU A O 1
ATOM 1206 N N . TYR A 1 149 ? 13.056 -1.581 -1.903 1.00 86.94 149 TYR A N 1
ATOM 1207 C CA . TYR A 1 149 ? 13.229 -3.027 -1.983 1.00 86.94 149 TYR A CA 1
ATOM 1208 C C . TYR A 1 149 ? 13.646 -3.616 -0.627 1.00 86.94 149 TYR A C 1
ATOM 1210 O O . TYR A 1 149 ? 12.985 -4.521 -0.118 1.00 86.94 149 TYR A O 1
ATOM 1218 N N . ASP A 1 150 ? 14.680 -3.052 -0.001 1.00 82.81 150 ASP A N 1
ATOM 1219 C CA . ASP A 1 150 ? 15.179 -3.521 1.293 1.00 82.81 150 ASP A CA 1
ATOM 1220 C C . ASP A 1 150 ? 14.098 -3.398 2.389 1.00 82.81 150 ASP A C 1
ATOM 1222 O O . ASP A 1 150 ? 13.942 -4.293 3.220 1.00 82.81 150 ASP A O 1
ATOM 1226 N N . ALA A 1 151 ? 13.307 -2.317 2.369 1.00 79.25 151 ALA A N 1
ATOM 1227 C CA . ALA A 1 151 ? 12.255 -2.067 3.352 1.00 79.25 151 ALA A CA 1
ATOM 1228 C C . ALA A 1 151 ? 11.001 -2.933 3.156 1.00 79.25 151 ALA A C 1
ATOM 1230 O O . ALA A 1 151 ? 10.453 -3.422 4.142 1.00 79.25 151 ALA A O 1
ATOM 1231 N N . ASP A 1 152 ? 10.537 -3.126 1.918 1.00 73.00 152 ASP A N 1
ATOM 1232 C CA . ASP A 1 152 ? 9.206 -3.684 1.632 1.00 73.00 152 ASP A CA 1
ATOM 1233 C C . ASP A 1 152 ? 9.225 -5.138 1.147 1.00 73.00 152 ASP A C 1
ATOM 1235 O O . ASP A 1 152 ? 8.188 -5.803 1.182 1.00 73.00 152 ASP A O 1
ATOM 1239 N N . ILE A 1 153 ? 10.360 -5.624 0.636 1.00 71.75 153 ILE A N 1
ATOM 1240 C CA . ILE A 1 153 ? 10.466 -6.940 -0.011 1.00 71.75 153 ILE A CA 1
ATOM 1241 C C . ILE A 1 153 ? 11.201 -7.929 0.888 1.00 71.75 153 ILE A C 1
ATOM 1243 O O . ILE A 1 153 ? 10.678 -9.013 1.158 1.00 71.75 153 ILE A O 1
ATOM 1247 N N . GLU A 1 154 ? 12.377 -7.552 1.392 1.00 62.53 154 GLU A N 1
ATOM 1248 C CA . GLU A 1 154 ? 13.145 -8.403 2.311 1.00 62.53 154 GLU A CA 1
ATOM 1249 C C . GLU A 1 154 ? 12.437 -8.539 3.672 1.00 62.53 154 GLU A C 1
ATOM 1251 O O . GLU A 1 154 ? 12.481 -9.601 4.290 1.00 62.53 154 GLU A O 1
ATOM 1256 N N . SER A 1 155 ? 11.682 -7.522 4.106 1.00 59.53 155 SER A N 1
ATOM 1257 C CA . SER A 1 155 ? 10.870 -7.605 5.331 1.00 59.53 155 SER A CA 1
ATOM 1258 C C . SER A 1 155 ? 9.620 -8.484 5.186 1.00 59.53 155 SER A C 1
ATOM 1260 O O . SER A 1 155 ? 9.210 -9.122 6.154 1.00 59.53 155 SER A O 1
ATOM 1262 N N . PHE A 1 156 ? 9.019 -8.548 3.990 1.00 58.53 156 PHE A N 1
ATOM 1263 C CA . PHE A 1 156 ? 7.759 -9.264 3.759 1.00 58.53 156 PHE A CA 1
ATOM 1264 C C . PHE A 1 156 ? 7.951 -10.784 3.658 1.00 58.53 156 PHE A C 1
ATOM 1266 O O . PHE A 1 156 ? 7.080 -11.542 4.081 1.00 58.53 156 PHE A O 1
ATOM 1273 N N . TYR A 1 157 ? 9.088 -11.250 3.128 1.00 54.31 157 TYR A N 1
ATOM 1274 C CA . TYR A 1 157 ? 9.387 -12.687 3.015 1.00 54.31 157 TYR A CA 1
ATOM 1275 C C . TYR A 1 157 ? 10.524 -13.175 3.926 1.00 54.31 157 TYR A C 1
ATOM 1277 O O . TYR A 1 157 ? 10.712 -14.388 4.042 1.00 54.31 157 TYR A O 1
ATOM 1285 N N . GLY A 1 158 ? 11.244 -12.268 4.598 1.00 45.22 158 GLY A N 1
ATOM 1286 C CA . GLY A 1 158 ? 12.501 -12.579 5.275 1.00 45.22 158 GLY A CA 1
ATOM 1287 C C . GLY A 1 158 ? 13.620 -12.858 4.268 1.00 45.22 158 GLY A C 1
ATOM 1288 O O . GLY A 1 158 ? 13.367 -13.313 3.150 1.00 45.22 158 GLY A O 1
ATOM 1289 N N . THR A 1 159 ? 14.868 -12.603 4.666 1.00 39.62 159 THR A N 1
ATOM 1290 C CA . THR A 1 159 ? 16.048 -13.060 3.922 1.00 39.62 159 THR A CA 1
ATOM 1291 C C . THR A 1 159 ? 15.956 -14.578 3.789 1.00 39.62 159 THR A C 1
ATOM 1293 O O . THR A 1 159 ? 16.112 -15.279 4.785 1.00 39.62 159 THR A O 1
ATOM 1296 N N . ASP A 1 160 ? 15.625 -15.055 2.593 1.00 45.72 160 ASP A N 1
ATOM 1297 C CA . ASP A 1 160 ? 15.491 -16.460 2.213 1.00 45.72 160 ASP A CA 1
ATOM 1298 C C . ASP A 1 160 ? 14.711 -17.333 3.215 1.00 45.72 160 ASP A C 1
ATOM 1300 O O . ASP A 1 160 ? 15.255 -17.868 4.178 1.00 45.72 160 ASP A O 1
ATOM 1304 N N . SER A 1 161 ? 13.424 -17.578 2.947 1.00 38.00 161 SER A N 1
ATOM 1305 C CA . SER A 1 161 ? 12.722 -18.722 3.542 1.00 38.00 161 SER A CA 1
ATOM 1306 C C . SER A 1 161 ? 12.849 -19.934 2.602 1.00 38.00 161 SER A C 1
ATOM 1308 O O . SER A 1 161 ? 12.018 -20.092 1.705 1.00 38.00 161 SER A O 1
ATOM 1310 N N . PRO A 1 162 ? 13.863 -20.812 2.762 1.00 42.53 162 PRO A N 1
ATOM 1311 C CA . PRO A 1 162 ? 14.107 -21.970 1.890 1.00 42.53 162 PRO A CA 1
ATOM 1312 C C . PRO A 1 162 ? 13.006 -23.047 1.917 1.00 42.53 162 PRO A C 1
ATOM 1314 O O . PRO A 1 162 ? 13.145 -24.071 1.258 1.00 42.53 162 PRO A O 1
ATOM 1317 N N . ASN A 1 163 ? 11.907 -22.840 2.651 1.00 37.88 163 ASN A N 1
ATOM 1318 C CA . ASN A 1 163 ? 10.899 -23.868 2.923 1.00 37.88 163 ASN A CA 1
ATOM 1319 C C . ASN A 1 163 ? 9.502 -23.571 2.347 1.00 37.88 163 ASN A C 1
ATOM 1321 O O . ASN A 1 163 ? 8.543 -24.259 2.702 1.00 37.88 163 ASN A O 1
ATOM 1325 N N . TYR A 1 164 ? 9.336 -22.577 1.467 1.00 42.34 164 TYR A N 1
ATOM 1326 C CA . TYR A 1 164 ? 8.041 -22.352 0.814 1.00 42.34 164 TYR A CA 1
ATOM 1327 C C . TYR A 1 164 ? 7.919 -23.139 -0.498 1.00 42.34 164 TYR A C 1
ATOM 1329 O O . TYR A 1 164 ? 8.413 -22.714 -1.540 1.00 42.34 164 TYR A O 1
ATOM 1337 N N . VAL A 1 165 ? 7.203 -24.266 -0.446 1.00 40.69 165 VAL A N 1
ATOM 1338 C CA . VAL A 1 165 ? 6.711 -24.993 -1.628 1.00 40.69 165 VAL A CA 1
ATOM 1339 C C . VAL A 1 165 ? 5.212 -24.699 -1.789 1.00 40.69 165 VAL A C 1
ATOM 1341 O O . VAL A 1 165 ? 4.450 -24.978 -0.856 1.00 40.69 165 VAL A O 1
ATOM 1344 N N . PRO A 1 166 ? 4.768 -24.122 -2.926 1.00 38.12 166 PRO A N 1
ATOM 1345 C CA . PRO A 1 166 ? 3.353 -23.909 -3.221 1.00 38.12 166 PRO A CA 1
ATOM 1346 C C . PRO A 1 166 ? 2.550 -25.210 -3.142 1.00 38.12 166 PRO A C 1
ATOM 1348 O O . PRO A 1 166 ? 3.004 -26.260 -3.581 1.00 38.12 166 PRO A O 1
ATOM 1351 N N . GLU A 1 167 ? 1.331 -25.138 -2.618 1.00 35.81 167 GLU A N 1
ATOM 1352 C CA . GLU A 1 167 ? 0.451 -26.298 -2.401 1.00 35.81 167 GLU A CA 1
ATOM 1353 C C . GLU A 1 167 ? -0.010 -26.973 -3.704 1.00 35.81 167 GLU A C 1
ATOM 1355 O O . GLU A 1 167 ? -0.390 -28.134 -3.701 1.00 35.81 167 GLU A O 1
ATOM 1360 N N . SER A 1 168 ? 0.105 -26.273 -4.834 1.00 30.45 168 SER A N 1
ATOM 1361 C CA . SER A 1 168 ? -0.064 -26.826 -6.183 1.00 30.45 168 SER A CA 1
ATOM 1362 C C . SER A 1 168 ? 1.100 -27.713 -6.649 1.00 30.45 168 SER A C 1
ATOM 1364 O O . SER A 1 168 ? 1.032 -28.277 -7.739 1.00 30.45 168 SER A O 1
ATOM 1366 N N . LEU A 1 169 ? 2.173 -27.794 -5.860 1.00 35.25 169 LEU A N 1
ATOM 1367 C CA . LEU A 1 169 ? 3.384 -28.580 -6.109 1.00 35.25 169 LEU A CA 1
ATOM 1368 C C . LEU A 1 169 ? 3.703 -29.532 -4.936 1.00 35.25 169 LEU A C 1
ATOM 1370 O O . LEU A 1 169 ? 4.839 -29.997 -4.828 1.00 35.25 169 LEU A O 1
ATOM 1374 N N . LYS A 1 170 ? 2.725 -29.799 -4.057 1.00 38.22 170 LYS A N 1
ATOM 1375 C CA . LYS A 1 170 ? 2.772 -30.870 -3.049 1.00 38.22 170 LYS A CA 1
ATOM 1376 C C . LYS A 1 170 ? 2.087 -32.134 -3.552 1.00 38.22 170 LYS A C 1
ATOM 1378 O O . LYS A 1 170 ? 1.081 -32.001 -4.282 1.00 38.22 170 LYS A O 1
#

Radius of gyration: 18.35 Å; chains: 1; bounding box: 39×50×50 Å

Foldseek 3Di:
DDPPVLQVLLVPLVVCLVVLVPDPPVVSSLVSQLVSCVSNLVLVSNLVSLVVVCVVPVDLVSLVVNLVSCVSVVHDLQVSLVSLVVSLVRLVVVLVPDPDCPDPVSLVSVLSSLLSNVSNVVVVSLVVLVVSLVPDPDPVVSVVSVVCCVVRPCVSCPDDPVPDDDPVRD

Secondary structure (DSSP, 8-state):
---HHHHHHHHHHGGGHHHHHH-S-HHHHHHHHHHHHHHTT-HHHHHHHHHHHHHH---HHHHHHHHHHHHHTT--HHHHHHHHHHHHHHHHHHHHT-S-TTSHHHHHHHHHHHHHHHHTT-TTHHHHHHHHHHT--SHHHHHHHHHHHHHHTHHHH-S--TT---GGG-

Sequence (170 aa):
MTSGEDEKIKQTLAPLIPEIKKVTAKKQREMALMNIYMLSGMYKEAYELNEQQIKEKPLPQRIMFRCTLLEKLNEAKVKIQQCHEASAQLIQTELSKSSSKNDPQYRDAQFVYLTEMYKAGHTDYKAKIQKFIDETKDVASKDKYKSLYDADIESFYGTDSPNYVPESLK